Protein AF-A0A2N8NGC2-F1 (afdb_monomer)

Solvent-accessible surface area (backbone atoms only — not comparable to full-atom values): 8646 Å² total; per-residue (Å²): 75,30,35,35,37,44,48,67,61,46,63,48,99,85,53,46,76,76,47,57,65,50,61,58,67,40,42,66,62,54,50,48,43,37,74,73,55,26,23,40,36,37,41,36,42,36,85,83,54,94,49,83,51,78,93,39,43,44,73,67,48,41,67,57,53,18,65,75,72,74,44,75,54,46,75,27,96,38,57,83,46,72,65,30,52,51,54,44,73,64,58,46,69,58,34,37,38,37,34,21,30,45,50,56,40,51,50,68,74,72,48,77,77,90,72,60,96,83,59,49,71,66,57,53,50,51,46,44,55,53,43,52,56,50,25,50,54,51,52,54,54,54,54,71,56,30,84,40,83,44,85,61,51,128

Mean predicted aligned error: 4.34 Å

Sequence (154 aa):
MSIMTTSAISLDENFHITDDTRIRAALPTLKKILGDGGSIVIGSHLGRPKAVDDKYSLRHIRQHVAKLLGVDVQFASDCVGQEAALKASALQPGEVLLLENLRFHAEEEGKPRGLPDDATDEMKAAAKKELKTRQRKFAETLASYADVYVNDAF

Structure (mmCIF, N/CA/C/O backbone):
data_AF-A0A2N8NGC2-F1
#
_entry.id   AF-A0A2N8NGC2-F1
#
loop_
_atom_site.group_PDB
_atom_site.id
_atom_site.type_symbol
_atom_site.label_atom_id
_atom_site.label_alt_id
_atom_site.label_comp_id
_atom_site.label_asym_id
_atom_site.label_entity_id
_atom_site.label_seq_id
_atom_site.pdbx_PDB_ins_code
_atom_site.Cartn_x
_atom_site.Cartn_y
_atom_site.Cartn_z
_atom_site.occupancy
_atom_site.B_iso_or_equiv
_atom_site.auth_seq_id
_atom_site.auth_comp_id
_atom_sit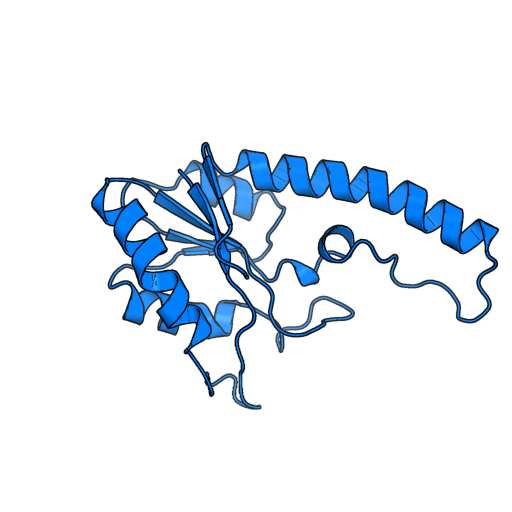e.auth_asym_id
_atom_site.auth_atom_id
_atom_site.pdbx_PDB_model_num
ATOM 1 N N . MET A 1 1 ? -5.932 11.623 8.160 1.00 56.56 1 MET A N 1
ATOM 2 C CA . MET A 1 1 ? -5.780 10.423 7.311 1.00 56.56 1 MET A CA 1
ATOM 3 C C . MET A 1 1 ? -4.302 10.049 7.252 1.00 56.56 1 MET A C 1
ATOM 5 O O . MET A 1 1 ? -3.481 10.956 7.146 1.00 56.56 1 MET A O 1
ATOM 9 N N . SER A 1 2 ? -3.937 8.768 7.380 1.00 61.62 2 SER A N 1
ATOM 10 C CA . SER A 1 2 ? -2.528 8.326 7.391 1.00 61.62 2 SER A CA 1
ATOM 11 C C . SER A 1 2 ? -2.245 7.229 6.363 1.00 61.62 2 SER A C 1
ATOM 13 O O . SER A 1 2 ? -3.012 6.273 6.291 1.00 61.62 2 SER A O 1
ATOM 15 N N . ILE A 1 3 ? -1.138 7.329 5.616 1.00 61.62 3 ILE A N 1
ATOM 16 C CA . ILE A 1 3 ? -0.618 6.215 4.802 1.00 61.62 3 ILE A CA 1
ATOM 17 C C . ILE A 1 3 ? 0.382 5.429 5.629 1.00 61.62 3 ILE A C 1
ATOM 19 O O . ILE A 1 3 ? 1.356 6.004 6.118 1.00 61.62 3 ILE A O 1
ATOM 23 N N . MET A 1 4 ? 0.158 4.124 5.741 1.00 62.34 4 MET A N 1
ATOM 24 C CA . MET A 1 4 ? 1.062 3.210 6.422 1.00 62.34 4 MET A CA 1
ATOM 25 C C . MET A 1 4 ? 1.584 2.142 5.472 1.00 62.34 4 MET A C 1
ATOM 27 O O . MET A 1 4 ? 0.797 1.450 4.826 1.00 62.34 4 MET A O 1
ATOM 31 N N . THR A 1 5 ? 2.907 1.980 5.418 1.00 61.28 5 THR A N 1
ATOM 32 C CA . THR A 1 5 ? 3.541 0.854 4.727 1.00 61.28 5 THR A CA 1
ATOM 33 C C . THR A 1 5 ? 3.794 -0.296 5.692 1.00 61.28 5 THR A C 1
ATOM 35 O O . THR A 1 5 ? 4.465 -0.089 6.700 1.00 61.28 5 THR A O 1
ATOM 38 N N . THR A 1 6 ? 3.307 -1.502 5.384 1.00 60.12 6 THR A N 1
ATOM 39 C CA . THR A 1 6 ? 3.607 -2.727 6.157 1.00 60.12 6 THR A CA 1
ATOM 40 C C . THR A 1 6 ? 4.484 -3.686 5.355 1.00 60.12 6 THR A C 1
ATOM 42 O O . THR A 1 6 ? 4.394 -3.742 4.125 1.00 60.12 6 THR A O 1
ATOM 45 N N . SER A 1 7 ? 5.341 -4.454 6.031 1.00 56.47 7 SER A N 1
ATOM 46 C CA . SER A 1 7 ? 6.286 -5.371 5.382 1.00 56.47 7 SER A CA 1
ATOM 47 C C . SER A 1 7 ? 5.680 -6.750 5.040 1.00 56.47 7 SER A C 1
ATOM 49 O O . SER A 1 7 ? 4.604 -7.116 5.506 1.00 56.47 7 SER A O 1
ATOM 51 N N . ALA A 1 8 ? 6.374 -7.484 4.161 1.00 61.50 8 ALA A N 1
ATOM 52 C CA . ALA A 1 8 ? 5.885 -8.627 3.379 1.00 61.50 8 ALA A CA 1
ATOM 53 C C . ALA A 1 8 ? 5.172 -9.757 4.153 1.00 61.50 8 ALA A C 1
ATOM 55 O O . ALA A 1 8 ? 5.643 -10.224 5.188 1.00 61.50 8 ALA A O 1
ATOM 56 N N . ILE A 1 9 ? 4.086 -10.265 3.568 1.00 72.06 9 ILE A N 1
ATOM 57 C CA . ILE A 1 9 ? 3.255 -11.357 4.101 1.00 72.06 9 ILE A CA 1
ATOM 58 C C . ILE A 1 9 ? 3.559 -12.658 3.346 1.00 72.06 9 ILE A C 1
ATOM 60 O O . ILE A 1 9 ? 3.894 -12.619 2.162 1.00 72.06 9 ILE A O 1
ATOM 64 N N . SER A 1 10 ? 3.453 -13.804 4.021 1.00 77.00 10 SER A N 1
ATOM 65 C CA . SER A 1 10 ? 3.660 -15.130 3.423 1.00 77.00 10 SER A CA 1
ATOM 66 C C . SER A 1 10 ? 2.322 -15.846 3.237 1.00 77.00 10 SER A C 1
ATOM 68 O O . SER A 1 10 ? 1.551 -15.967 4.190 1.00 77.00 10 SER A O 1
ATOM 70 N N . LEU A 1 11 ? 2.061 -16.328 2.019 1.00 83.56 11 LEU A N 1
ATOM 71 C CA . LEU A 1 11 ? 0.883 -17.128 1.668 1.00 83.56 11 LEU A CA 1
ATOM 72 C C . LEU A 1 11 ? 1.304 -18.525 1.184 1.00 83.56 11 LEU A C 1
ATOM 74 O O . LEU A 1 11 ? 2.383 -18.664 0.600 1.00 83.56 11 LEU A O 1
ATOM 78 N N . ASP A 1 12 ? 0.463 -19.537 1.407 1.00 82.69 12 ASP A N 1
ATOM 79 C CA . ASP A 1 12 ? 0.573 -20.845 0.746 1.00 82.69 12 ASP A CA 1
ATOM 80 C C . ASP A 1 12 ? 0.000 -20.821 -0.689 1.00 82.69 12 ASP A C 1
ATOM 82 O O . ASP A 1 12 ? -0.450 -19.789 -1.193 1.00 82.69 12 ASP A O 1
ATOM 86 N N . GLU A 1 13 ? 0.026 -21.972 -1.367 1.00 81.44 13 GLU A N 1
ATOM 87 C CA . GLU A 1 13 ? -0.493 -22.136 -2.735 1.00 81.44 13 GLU A CA 1
ATOM 88 C C . GLU A 1 13 ? -2.017 -21.946 -2.847 1.00 81.44 13 GLU A C 1
ATOM 90 O O . GLU A 1 13 ? -2.519 -21.689 -3.938 1.00 81.44 13 GLU A O 1
ATOM 95 N N . ASN A 1 14 ? -2.741 -22.029 -1.728 1.00 85.00 14 ASN A N 1
ATOM 96 C CA . ASN A 1 14 ? -4.187 -21.831 -1.630 1.00 85.00 14 ASN A CA 1
ATOM 97 C C . ASN A 1 14 ? -4.550 -20.434 -1.091 1.00 85.00 14 ASN A C 1
ATOM 99 O O . ASN A 1 14 ? -5.700 -20.196 -0.723 1.00 85.00 14 ASN A O 1
ATOM 103 N N . PHE A 1 15 ? -3.581 -19.513 -1.035 1.00 85.19 15 PHE A N 1
ATOM 104 C CA . PHE A 1 15 ? -3.720 -18.152 -0.512 1.00 85.19 15 PHE A CA 1
ATOM 105 C C . PHE A 1 15 ? -4.011 -18.050 0.991 1.00 85.19 15 PHE A C 1
ATOM 107 O O . PHE A 1 15 ? -4.405 -16.985 1.473 1.00 85.19 15 PHE A O 1
ATOM 114 N N . HIS A 1 16 ? -3.766 -19.108 1.766 1.00 85.38 16 HIS A N 1
ATOM 115 C CA . HIS A 1 16 ? -3.821 -19.015 3.219 1.00 85.38 16 HIS A CA 1
ATOM 116 C C . HIS A 1 16 ? -2.564 -18.349 3.761 1.00 85.38 16 HIS A C 1
ATOM 118 O O . HIS A 1 16 ? -1.443 -18.657 3.356 1.00 85.38 16 HIS A O 1
ATOM 124 N N . ILE A 1 17 ? -2.750 -17.459 4.732 1.00 86.62 17 ILE A N 1
ATOM 125 C CA . ILE A 1 17 ? -1.641 -16.822 5.436 1.00 86.62 17 ILE A CA 1
ATOM 126 C C . ILE A 1 17 ? -0.949 -17.871 6.303 1.00 86.62 17 ILE A C 1
ATOM 128 O O . ILE A 1 17 ? -1.549 -18.414 7.229 1.00 86.62 17 ILE A O 1
ATOM 132 N N . THR A 1 18 ? 0.319 -18.142 6.000 1.00 86.25 18 THR A N 1
ATOM 133 C CA . THR A 1 18 ? 1.145 -19.111 6.737 1.00 86.25 18 THR A CA 1
ATOM 134 C C . THR A 1 18 ? 1.931 -18.465 7.870 1.00 86.25 18 THR A C 1
ATOM 136 O O . THR A 1 18 ? 2.273 -19.136 8.840 1.00 86.25 18 THR A O 1
ATOM 139 N N . ASP A 1 19 ? 2.181 -17.159 7.770 1.00 86.31 19 ASP A N 1
ATOM 140 C CA . ASP A 1 19 ? 2.816 -16.350 8.805 1.00 86.31 19 ASP A CA 1
ATOM 141 C C . ASP A 1 19 ? 2.226 -14.932 8.789 1.00 86.31 19 ASP A C 1
ATOM 143 O O . ASP A 1 19 ? 2.378 -14.185 7.817 1.00 86.31 19 ASP A O 1
ATOM 147 N N . ASP A 1 20 ? 1.537 -14.567 9.873 1.00 88.81 20 ASP A N 1
ATOM 148 C CA . ASP A 1 20 ? 0.932 -13.249 10.066 1.00 88.81 20 ASP A CA 1
ATOM 149 C C . ASP A 1 20 ? 1.721 -12.350 11.032 1.00 88.81 20 ASP A C 1
ATOM 151 O O . ASP A 1 20 ? 1.249 -11.263 11.379 1.00 88.81 20 ASP A O 1
ATOM 155 N N . THR A 1 21 ? 2.936 -12.752 11.430 1.00 89.12 21 THR A N 1
ATOM 156 C CA . THR A 1 21 ? 3.783 -12.029 12.395 1.00 89.12 21 THR A CA 1
ATOM 157 C C . THR A 1 21 ? 3.958 -10.565 12.005 1.00 89.12 21 THR A C 1
ATOM 159 O O . THR A 1 21 ? 3.844 -9.678 12.849 1.00 89.12 21 THR A O 1
ATOM 162 N N . ARG A 1 22 ? 4.159 -10.287 10.711 1.00 86.31 22 ARG A N 1
ATOM 163 C CA . ARG A 1 22 ? 4.338 -8.918 10.202 1.00 86.31 22 ARG A CA 1
ATOM 164 C C . ARG A 1 22 ? 3.069 -8.076 10.284 1.00 86.31 22 ARG A C 1
ATOM 166 O O . ARG A 1 22 ? 3.133 -6.901 10.627 1.00 86.31 22 ARG A O 1
ATOM 173 N N . ILE A 1 23 ? 1.912 -8.685 10.023 1.00 88.25 23 ILE A N 1
ATOM 174 C CA . ILE A 1 23 ? 0.613 -8.013 10.152 1.00 88.25 23 ILE A CA 1
ATOM 175 C C . ILE A 1 23 ? 0.378 -7.677 11.622 1.00 88.25 23 ILE A C 1
ATOM 177 O O . ILE A 1 23 ? 0.018 -6.551 11.947 1.00 88.25 23 ILE A O 1
ATOM 181 N N . ARG A 1 24 ? 0.648 -8.634 12.520 1.00 90.06 24 ARG A N 1
ATOM 182 C CA . ARG A 1 24 ? 0.532 -8.440 13.971 1.00 90.06 24 ARG A CA 1
ATOM 183 C C . ARG A 1 24 ? 1.472 -7.364 14.497 1.00 90.06 24 ARG A C 1
ATOM 185 O O . ARG A 1 24 ? 1.048 -6.591 15.351 1.00 90.06 24 ARG A O 1
ATOM 192 N N . ALA A 1 25 ? 2.697 -7.293 13.980 1.00 90.50 25 ALA A N 1
ATOM 193 C CA . ALA A 1 25 ? 3.673 -6.274 14.354 1.00 90.50 25 ALA A CA 1
ATOM 194 C C . ALA A 1 25 ? 3.195 -4.850 14.021 1.00 90.50 25 ALA A C 1
ATOM 196 O O . ALA A 1 25 ? 3.442 -3.944 14.805 1.00 90.50 25 ALA A O 1
ATOM 197 N N . ALA A 1 26 ? 2.445 -4.679 12.927 1.00 90.75 26 ALA A N 1
ATOM 198 C CA . ALA A 1 26 ? 1.856 -3.401 12.522 1.00 90.75 26 ALA A CA 1
ATOM 199 C C . ALA A 1 26 ? 0.575 -3.022 13.304 1.00 90.75 26 ALA A C 1
ATOM 201 O O . ALA A 1 26 ? 0.164 -1.859 13.313 1.00 90.75 26 ALA A O 1
ATOM 202 N N . LEU A 1 27 ? -0.090 -3.978 13.974 1.00 92.06 27 LEU A N 1
ATOM 203 C CA . LEU A 1 27 ? -1.370 -3.724 14.658 1.00 92.06 27 LEU A CA 1
ATOM 204 C C . LEU A 1 27 ? -1.317 -2.628 15.732 1.00 92.06 27 LEU A C 1
ATOM 206 O O . LEU A 1 27 ? -2.292 -1.879 15.802 1.00 92.06 27 LEU A O 1
ATOM 210 N N . PRO A 1 28 ? -0.276 -2.504 16.581 1.00 94.50 28 PRO A N 1
ATOM 211 C CA . PRO A 1 28 ? -0.211 -1.431 17.572 1.00 94.50 28 PRO A CA 1
ATOM 212 C C . PRO A 1 28 ? -0.285 -0.042 16.928 1.00 94.50 28 PRO A C 1
ATOM 214 O O . PRO A 1 28 ? -1.060 0.797 17.384 1.00 94.50 28 PRO A O 1
ATOM 217 N N . THR A 1 29 ? 0.446 0.170 15.832 1.00 94.38 29 THR A N 1
ATOM 218 C CA . THR A 1 29 ? 0.447 1.425 15.069 1.00 94.38 29 THR A CA 1
ATOM 219 C C . THR A 1 29 ? -0.917 1.688 14.435 1.00 94.38 29 THR A C 1
ATOM 221 O O . THR A 1 29 ? -1.491 2.760 14.627 1.00 94.38 29 THR A O 1
ATOM 224 N N . LEU A 1 30 ? -1.489 0.686 13.756 1.00 93.31 30 LEU A N 1
ATOM 225 C CA . LEU A 1 30 ? -2.813 0.793 13.135 1.00 93.31 30 LEU A CA 1
ATOM 226 C C . LEU A 1 30 ? -3.896 1.121 14.175 1.00 93.31 30 LEU A C 1
ATOM 228 O O . LEU A 1 30 ? -4.668 2.063 14.010 1.00 93.31 30 LEU A O 1
ATOM 232 N N . LYS A 1 31 ? -3.929 0.390 15.294 1.00 94.75 31 LYS A N 1
ATOM 233 C CA . LYS A 1 31 ? -4.910 0.612 16.365 1.00 94.75 31 LYS A CA 1
ATOM 234 C C . LYS A 1 31 ? -4.735 1.964 17.044 1.00 94.75 31 LYS A C 1
ATOM 236 O O . LYS A 1 31 ? -5.735 2.548 17.448 1.00 94.75 31 LYS A O 1
ATOM 241 N N . LYS A 1 32 ? -3.505 2.477 17.151 1.00 95.69 32 LYS A N 1
ATOM 242 C CA . LYS A 1 32 ? -3.256 3.820 17.685 1.00 95.69 32 LYS A CA 1
ATOM 243 C C . LYS A 1 32 ? -3.887 4.891 16.800 1.00 95.69 32 LYS A C 1
ATOM 245 O O . LYS A 1 32 ? -4.605 5.737 17.318 1.00 95.69 32 LYS A O 1
ATOM 250 N N . ILE A 1 33 ? -3.671 4.819 15.484 1.00 94.62 33 ILE A N 1
ATOM 251 C CA . ILE A 1 33 ? -4.234 5.790 14.534 1.00 94.62 33 ILE A CA 1
ATOM 252 C C . ILE A 1 33 ? -5.767 5.767 14.589 1.00 94.62 33 ILE A C 1
ATOM 254 O O . ILE A 1 33 ? -6.384 6.824 14.693 1.00 94.62 33 ILE A O 1
ATOM 258 N N . LEU A 1 34 ? -6.383 4.578 14.580 1.00 94.88 34 LEU A N 1
ATOM 259 C CA . LEU A 1 34 ? -7.844 4.451 14.691 1.00 94.88 34 LEU A CA 1
ATOM 260 C C . LEU A 1 34 ? -8.367 4.952 16.046 1.00 94.88 34 LEU A C 1
ATOM 262 O O . LEU A 1 34 ? -9.371 5.657 16.094 1.00 94.88 34 LEU A O 1
ATOM 266 N N . GLY A 1 35 ? -7.681 4.617 17.144 1.00 96.06 35 GLY A N 1
ATOM 267 C CA . GLY A 1 35 ? -8.060 5.022 18.501 1.00 96.06 35 GLY A CA 1
ATOM 268 C C . GLY A 1 35 ? -7.993 6.533 18.737 1.00 96.06 35 GLY A C 1
ATOM 269 O O . GLY A 1 35 ? -8.762 7.055 19.539 1.00 96.06 35 GLY A O 1
ATOM 270 N N . ASP A 1 36 ? -7.134 7.237 18.001 1.00 96.44 36 ASP A N 1
ATOM 271 C CA . ASP A 1 36 ? -7.041 8.700 18.019 1.00 96.44 36 ASP A CA 1
ATOM 272 C C . ASP A 1 36 ? -8.073 9.386 17.099 1.00 96.44 36 ASP A C 1
ATOM 274 O O . ASP A 1 36 ? -8.056 10.608 16.953 1.00 96.44 36 ASP A O 1
ATOM 278 N N . GLY A 1 37 ? -8.965 8.623 16.457 1.00 94.62 37 GLY A N 1
ATOM 279 C CA . GLY A 1 37 ? -9.970 9.143 15.524 1.00 94.62 37 GLY A CA 1
ATOM 280 C C . GLY A 1 37 ? -9.462 9.335 14.092 1.00 94.62 37 GLY A C 1
ATOM 281 O O . GLY A 1 37 ? -10.094 10.031 13.299 1.00 94.62 37 GLY A O 1
ATOM 282 N N . GLY A 1 38 ? -8.321 8.740 13.741 1.00 95.00 38 GLY A N 1
ATOM 283 C CA . GLY A 1 38 ? -7.794 8.744 12.382 1.00 95.00 38 GLY A CA 1
ATOM 284 C C . GLY A 1 38 ? -8.478 7.732 11.460 1.00 95.00 38 GLY A C 1
ATOM 285 O O . GLY A 1 38 ? -9.178 6.817 11.891 1.00 95.00 38 GLY A O 1
ATOM 286 N N . SER A 1 39 ? -8.223 7.888 10.165 1.00 96.12 39 SER A N 1
ATOM 287 C CA . SER A 1 39 ? -8.495 6.906 9.113 1.00 96.12 39 SER A CA 1
ATOM 288 C C . SER A 1 39 ? -7.180 6.469 8.468 1.00 96.12 39 SER A C 1
ATOM 290 O O . SER A 1 39 ? -6.192 7.220 8.497 1.00 96.12 39 SER A O 1
ATOM 292 N N . ILE A 1 40 ? -7.147 5.259 7.907 1.00 95.94 40 ILE A N 1
ATOM 293 C CA . ILE A 1 40 ? -5.904 4.622 7.452 1.00 95.94 40 ILE A CA 1
ATOM 294 C C . ILE A 1 40 ? -5.996 4.210 5.987 1.00 95.94 40 ILE A C 1
ATOM 296 O O . ILE A 1 40 ? -6.930 3.527 5.584 1.00 95.94 40 ILE A O 1
ATOM 300 N N . VAL A 1 41 ? -4.957 4.531 5.222 1.00 96.88 41 VAL A N 1
ATOM 301 C CA . VAL A 1 41 ? -4.648 3.920 3.929 1.00 96.88 41 VAL A CA 1
ATOM 302 C C . VAL A 1 41 ? -3.423 3.019 4.114 1.00 96.88 41 VAL A C 1
ATOM 304 O O . VAL A 1 41 ? -2.347 3.479 4.484 1.00 96.88 41 VAL A O 1
ATOM 307 N N . ILE A 1 42 ? -3.565 1.720 3.881 1.00 95.44 42 ILE A N 1
ATOM 308 C CA . ILE A 1 42 ? -2.494 0.730 3.997 1.00 95.44 42 ILE A CA 1
ATOM 309 C C . ILE A 1 42 ? -1.917 0.475 2.606 1.00 95.44 42 ILE A C 1
ATOM 311 O O . ILE A 1 42 ? -2.619 0.002 1.712 1.00 95.44 42 ILE A O 1
ATOM 315 N N . GLY A 1 43 ? -0.626 0.752 2.439 1.00 93.56 43 GLY A N 1
ATOM 316 C CA . GLY A 1 43 ? 0.174 0.302 1.304 1.00 93.56 43 GLY A CA 1
ATOM 317 C C . GLY A 1 43 ? 1.055 -0.874 1.719 1.00 93.56 43 GLY A C 1
ATOM 318 O O . GLY A 1 43 ? 1.652 -0.875 2.790 1.00 93.56 43 GLY A O 1
ATOM 319 N N . SER A 1 44 ? 1.167 -1.909 0.898 1.00 92.50 44 SER A N 1
ATOM 320 C CA . SER A 1 44 ? 2.093 -3.009 1.180 1.00 92.50 44 SER A CA 1
ATOM 321 C C . SER A 1 44 ? 2.520 -3.695 -0.110 1.00 92.50 44 SER A C 1
ATOM 323 O O . SER A 1 44 ? 2.084 -3.343 -1.207 1.00 92.50 44 SER A O 1
ATOM 325 N N . HIS A 1 45 ? 3.392 -4.684 0.011 1.00 91.31 45 HIS A N 1
ATOM 326 C CA . HIS A 1 45 ? 3.789 -5.518 -1.103 1.00 91.31 45 HIS A CA 1
ATOM 327 C C . HIS A 1 45 ? 3.778 -6.992 -0.719 1.00 91.31 45 HIS A C 1
ATOM 329 O O . HIS A 1 45 ? 4.145 -7.378 0.391 1.00 91.31 45 HIS A O 1
ATOM 335 N N . LEU A 1 46 ? 3.431 -7.828 -1.692 1.00 90.00 46 LEU A N 1
ATOM 336 C CA . LEU A 1 46 ? 3.463 -9.278 -1.580 1.00 90.00 46 LEU A CA 1
ATOM 337 C C . LEU A 1 46 ? 4.393 -9.846 -2.654 1.00 90.00 46 LEU A C 1
ATOM 339 O O . LEU A 1 46 ? 4.247 -9.561 -3.842 1.00 90.00 46 LEU A O 1
ATOM 343 N N . GLY A 1 47 ? 5.380 -10.636 -2.231 1.00 88.94 47 GLY A N 1
ATOM 344 C CA . GLY A 1 47 ? 6.342 -11.270 -3.132 1.00 88.94 47 GLY A CA 1
ATOM 345 C C . GLY A 1 47 ? 7.133 -10.296 -4.018 1.00 88.94 47 GLY A C 1
ATOM 346 O O . GLY A 1 47 ? 7.459 -9.173 -3.622 1.00 88.94 47 GLY A O 1
ATOM 347 N N . ARG A 1 48 ? 7.510 -10.767 -5.212 1.00 90.12 48 ARG A N 1
ATOM 348 C CA . ARG A 1 48 ? 8.278 -10.021 -6.228 1.00 90.12 48 ARG A CA 1
ATOM 349 C C . ARG A 1 48 ? 7.650 -10.227 -7.617 1.00 90.12 48 ARG A C 1
ATOM 351 O O . ARG A 1 48 ? 8.227 -10.941 -8.440 1.00 90.12 48 ARG A O 1
ATOM 358 N N . PRO A 1 49 ? 6.440 -9.693 -7.850 1.00 91.44 49 PRO A N 1
ATOM 359 C CA . PRO A 1 49 ? 5.745 -9.848 -9.123 1.00 91.44 49 PRO A CA 1
ATOM 360 C C . PRO A 1 49 ? 6.525 -9.190 -10.271 1.00 91.44 49 PRO A C 1
ATOM 362 O O . PRO A 1 49 ? 7.030 -8.078 -10.134 1.00 91.44 49 PRO A O 1
ATOM 365 N N . LYS A 1 50 ? 6.607 -9.866 -11.425 1.00 88.19 50 LYS A N 1
ATOM 366 C CA . LYS A 1 50 ? 7.138 -9.271 -12.670 1.00 88.19 50 LYS A CA 1
ATOM 367 C C . LYS A 1 50 ? 6.068 -8.489 -13.443 1.00 88.19 50 LYS A C 1
ATOM 369 O O . LYS A 1 50 ? 6.402 -7.577 -14.195 1.00 88.19 50 LYS A O 1
ATOM 374 N N . ALA A 1 51 ? 4.806 -8.852 -13.245 1.00 90.25 51 ALA A N 1
ATOM 375 C CA . ALA A 1 51 ? 3.612 -8.230 -13.800 1.00 90.25 51 ALA A CA 1
ATOM 376 C C . ALA A 1 51 ? 2.470 -8.350 -12.777 1.00 90.25 51 ALA A C 1
ATOM 378 O O . ALA A 1 51 ? 2.628 -9.036 -11.765 1.00 90.25 51 ALA A O 1
ATOM 379 N N . VAL A 1 52 ? 1.340 -7.695 -13.044 1.00 93.44 52 VAL A N 1
ATOM 380 C CA . VAL A 1 52 ? 0.113 -7.884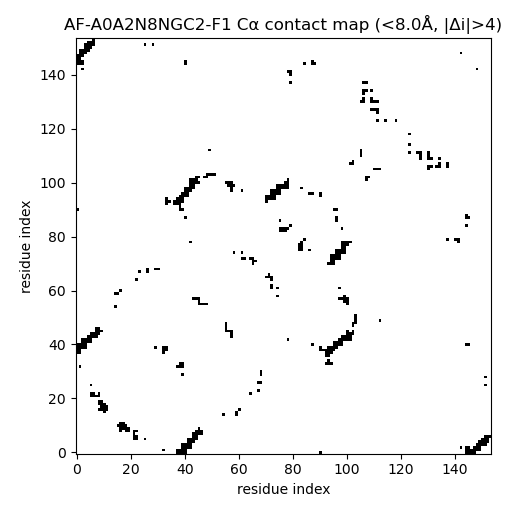 -12.258 1.00 93.44 52 VAL A CA 1
ATOM 381 C C . VAL A 1 52 ? -0.293 -9.356 -12.329 1.00 93.44 52 VAL A C 1
ATOM 383 O O . VAL A 1 52 ? -0.445 -9.905 -13.419 1.00 93.44 52 VAL A O 1
ATOM 386 N N . ASP A 1 53 ? -0.433 -9.989 -11.170 1.00 94.19 53 ASP A N 1
ATOM 387 C CA . ASP A 1 53 ? -0.735 -11.414 -11.038 1.00 94.19 53 ASP A CA 1
ATOM 388 C C . ASP A 1 53 ? -1.527 -11.628 -9.747 1.00 94.19 53 ASP A C 1
ATOM 390 O O . ASP A 1 53 ? -1.112 -11.183 -8.673 1.00 94.19 53 ASP A O 1
ATOM 394 N N . ASP A 1 54 ? -2.660 -12.321 -9.857 1.00 94.19 54 ASP A N 1
ATOM 395 C CA . ASP A 1 54 ? -3.558 -12.602 -8.740 1.00 94.19 54 ASP A CA 1
ATOM 396 C C . ASP A 1 54 ? -2.854 -13.306 -7.576 1.00 94.19 54 ASP A C 1
ATOM 398 O O . ASP A 1 54 ? -3.153 -13.034 -6.414 1.00 94.19 54 ASP A O 1
ATOM 402 N N . LYS A 1 55 ? -1.844 -14.136 -7.863 1.00 91.75 55 LYS A N 1
ATOM 403 C CA . LYS A 1 55 ? -1.028 -14.795 -6.836 1.00 91.75 55 LYS A CA 1
ATOM 404 C C . LYS A 1 55 ? -0.429 -13.818 -5.823 1.00 91.75 55 LYS A C 1
ATOM 406 O O . LYS A 1 55 ? -0.178 -14.178 -4.674 1.00 91.75 55 LYS A O 1
ATOM 411 N N . TYR A 1 56 ? -0.138 -12.602 -6.271 1.00 93.00 56 TYR A N 1
ATOM 412 C CA . TYR A 1 56 ? 0.489 -11.562 -5.471 1.00 93.00 56 TYR A CA 1
ATOM 413 C C . TYR A 1 56 ? -0.497 -10.449 -5.084 1.00 93.00 56 TYR A C 1
ATOM 415 O O . TYR A 1 56 ? -0.051 -9.416 -4.586 1.00 93.00 56 TYR A O 1
ATOM 423 N N . SER A 1 57 ? -1.807 -10.627 -5.284 1.00 95.00 57 SER A N 1
ATOM 424 C CA . SER A 1 57 ? -2.809 -9.640 -4.868 1.00 95.00 57 SER A CA 1
ATOM 425 C C . SER A 1 57 ? -2.936 -9.575 -3.343 1.00 95.00 57 SER A C 1
ATOM 427 O O . SER A 1 57 ? -2.972 -10.593 -2.649 1.00 95.00 57 SER A O 1
ATOM 429 N N . LEU A 1 58 ? -3.064 -8.361 -2.806 1.00 94.06 58 LEU A N 1
ATOM 430 C CA . LEU A 1 58 ? -3.345 -8.118 -1.391 1.00 94.06 58 LEU A CA 1
ATOM 431 C C . LEU A 1 58 ? -4.827 -8.332 -1.039 1.00 94.06 58 LEU A C 1
ATOM 433 O O . LEU A 1 58 ? -5.189 -8.324 0.139 1.00 94.06 58 LEU A O 1
ATOM 437 N N . ARG A 1 59 ? -5.705 -8.608 -2.012 1.00 95.12 59 ARG A N 1
ATOM 438 C CA . ARG A 1 59 ? -7.103 -8.963 -1.708 1.00 95.12 59 ARG A CA 1
ATOM 439 C C . ARG A 1 59 ? -7.207 -10.206 -0.825 1.00 95.12 59 ARG A C 1
ATOM 441 O O . ARG A 1 59 ? -8.096 -10.277 0.022 1.00 95.12 59 ARG A O 1
ATOM 448 N N . HIS A 1 60 ? -6.262 -11.138 -0.977 1.00 93.56 60 HIS A N 1
ATOM 449 C CA . HIS A 1 60 ? -6.205 -12.401 -0.235 1.00 93.56 60 HIS A CA 1
ATOM 450 C C . HIS A 1 60 ? -5.963 -12.201 1.265 1.00 93.56 60 HIS A C 1
ATOM 452 O O . HIS A 1 60 ? -6.406 -13.007 2.076 1.00 93.56 60 HIS A O 1
ATOM 458 N N . ILE A 1 61 ? -5.325 -11.094 1.662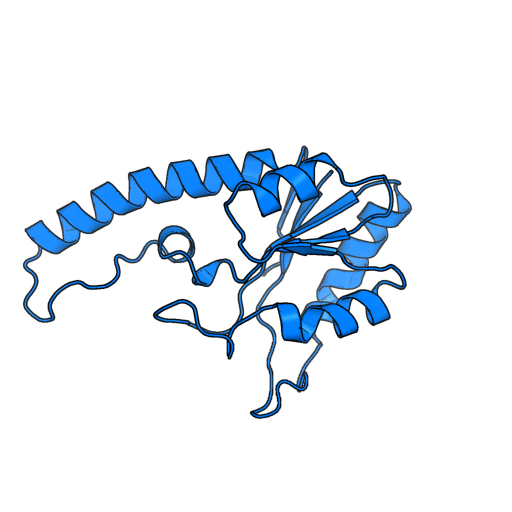 1.00 92.38 61 ILE A N 1
ATOM 459 C CA . ILE A 1 61 ? -5.054 -10.789 3.077 1.00 92.38 61 ILE A CA 1
ATOM 460 C C . ILE A 1 61 ? -6.113 -9.881 3.713 1.00 92.38 61 ILE A C 1
ATOM 462 O O . ILE A 1 61 ? -6.158 -9.767 4.938 1.00 92.38 61 ILE A O 1
ATOM 466 N N . ARG A 1 62 ? -6.972 -9.237 2.906 1.00 93.56 62 ARG A N 1
ATOM 467 C CA . ARG A 1 62 ? -7.945 -8.22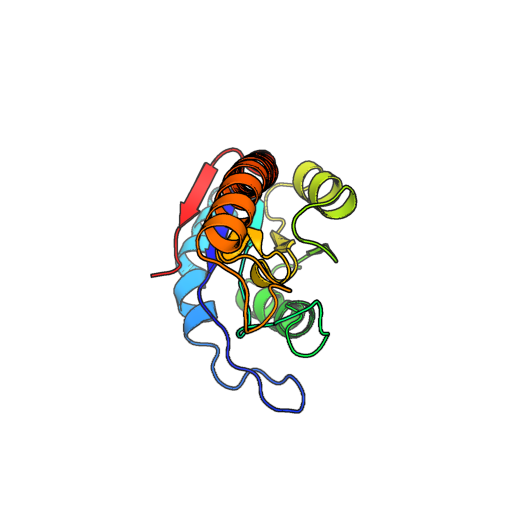2 3.349 1.00 93.56 62 ARG A CA 1
ATOM 468 C C . ARG A 1 62 ? -8.772 -8.705 4.540 1.00 93.56 62 ARG A C 1
ATOM 470 O O . ARG A 1 62 ? -8.853 -8.018 5.556 1.00 93.56 62 ARG A O 1
ATOM 477 N N . GLN A 1 63 ? -9.375 -9.890 4.420 1.00 93.56 63 GLN A N 1
ATOM 478 C CA . GLN A 1 63 ? -10.255 -10.441 5.456 1.00 93.56 63 GLN A CA 1
ATOM 479 C C . GLN A 1 63 ? -9.509 -10.706 6.769 1.00 93.56 63 GLN A C 1
ATOM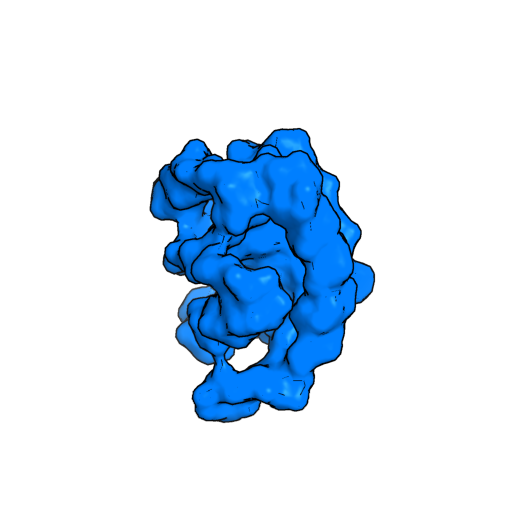 481 O O . GLN A 1 63 ? -10.055 -10.490 7.851 1.00 93.56 63 GLN A O 1
ATOM 486 N N . HIS A 1 64 ? -8.250 -11.138 6.691 1.00 92.94 64 HIS A N 1
ATOM 487 C CA . HIS A 1 64 ? -7.433 -11.390 7.875 1.00 92.94 64 HIS A CA 1
ATOM 488 C C . HIS A 1 64 ? -7.037 -10.096 8.583 1.00 92.94 64 HIS A C 1
ATOM 490 O O . HIS A 1 64 ? -7.144 -10.007 9.806 1.00 92.94 64 HIS A O 1
ATOM 496 N N . VAL A 1 65 ? -6.646 -9.069 7.822 1.00 92.75 65 VAL A N 1
ATOM 497 C CA . VAL A 1 65 ? -6.350 -7.735 8.367 1.00 92.75 65 VAL A CA 1
ATOM 498 C C . VAL A 1 65 ? -7.587 -7.157 9.061 1.00 92.75 65 VAL A C 1
ATOM 500 O O . VAL A 1 65 ? -7.488 -6.724 10.209 1.00 92.75 65 VAL A O 1
ATOM 503 N N . ALA A 1 66 ? -8.761 -7.239 8.424 1.00 95.19 66 ALA A N 1
ATOM 504 C CA . ALA A 1 66 ? -10.029 -6.802 9.013 1.00 95.19 66 ALA A CA 1
ATOM 505 C C . ALA A 1 66 ? -10.327 -7.519 10.340 1.00 95.19 66 ALA A C 1
ATOM 507 O O . ALA A 1 66 ? -10.620 -6.881 11.352 1.00 95.19 66 ALA A O 1
ATOM 508 N N . LYS A 1 67 ? -10.154 -8.848 10.379 1.00 95.25 67 LYS A N 1
ATOM 509 C CA . LYS A 1 67 ? -10.346 -9.651 11.596 1.00 95.25 67 LYS A CA 1
ATOM 510 C C . LYS A 1 67 ? -9.418 -9.228 12.739 1.00 95.25 67 LYS A C 1
ATOM 512 O O . LYS A 1 67 ? -9.847 -9.203 13.890 1.00 95.25 67 LYS A O 1
ATOM 517 N N . LEU A 1 68 ? -8.155 -8.919 12.449 1.00 93.50 68 LEU A N 1
ATOM 518 C CA . LEU A 1 68 ? -7.176 -8.522 13.468 1.00 93.50 68 LEU A CA 1
ATOM 519 C C . LEU A 1 68 ? -7.390 -7.091 13.989 1.00 93.50 68 LEU A C 1
ATOM 521 O O . LEU A 1 68 ? -7.142 -6.817 15.172 1.00 93.50 68 LEU A O 1
ATOM 525 N N . LEU A 1 69 ? -7.838 -6.185 13.117 1.00 93.44 69 LEU A N 1
ATOM 526 C CA . LEU A 1 69 ? -8.163 -4.808 13.486 1.00 93.44 69 LEU A CA 1
ATOM 527 C C . LEU A 1 69 ? -9.509 -4.701 14.206 1.00 93.44 69 LEU A C 1
ATOM 529 O O . LEU A 1 69 ? -9.644 -3.856 15.088 1.00 93.44 69 LEU A O 1
ATOM 533 N N . GLY A 1 70 ? -10.465 -5.577 13.886 1.00 95.62 70 GLY A N 1
ATOM 534 C CA . GLY A 1 70 ? -11.829 -5.519 14.413 1.00 95.62 70 GLY A CA 1
ATOM 535 C C . GLY A 1 70 ? -12.713 -4.483 13.711 1.00 95.62 70 GLY A C 1
ATOM 536 O O . GLY A 1 70 ? -13.751 -4.115 14.251 1.00 95.62 70 GLY A O 1
ATOM 537 N N . VAL A 1 71 ? -12.308 -4.018 12.526 1.00 95.00 71 VAL A N 1
ATOM 538 C CA . VAL A 1 71 ? -13.059 -3.092 11.661 1.00 95.00 71 VAL A CA 1
ATOM 539 C C . VAL A 1 71 ? -13.082 -3.642 10.236 1.00 95.00 71 VAL A C 1
ATOM 541 O O . VAL A 1 71 ? -12.197 -4.419 9.865 1.00 95.00 71 VAL A O 1
ATOM 544 N N . ASP A 1 72 ? -14.078 -3.261 9.432 1.00 96.50 72 ASP A N 1
ATOM 545 C CA . ASP A 1 72 ? -14.040 -3.586 8.003 1.00 96.50 72 ASP A CA 1
ATOM 546 C C . ASP A 1 72 ? -12.878 -2.850 7.324 1.00 96.50 72 ASP A C 1
ATOM 548 O O . ASP A 1 72 ? -12.504 -1.736 7.696 1.00 96.50 72 ASP A O 1
ATOM 552 N N . VAL A 1 73 ? -12.297 -3.504 6.326 1.00 96.88 73 VAL A N 1
ATOM 553 C CA . VAL A 1 73 ? -11.190 -2.972 5.535 1.00 96.88 73 VAL A CA 1
ATOM 554 C C . VAL A 1 73 ? -11.675 -2.881 4.103 1.00 96.88 73 VAL A C 1
ATOM 556 O O . VAL A 1 73 ? -11.941 -3.905 3.476 1.00 96.88 73 VAL A O 1
ATOM 559 N N . GLN A 1 74 ? -11.783 -1.671 3.571 1.00 97.94 74 GLN A N 1
ATOM 560 C CA . GLN A 1 74 ? -12.053 -1.447 2.156 1.00 97.94 74 GLN A CA 1
ATOM 561 C C . GLN A 1 74 ? -10.837 -1.874 1.327 1.00 97.94 74 GLN A C 1
ATOM 563 O O . GLN A 1 74 ? -9.712 -1.897 1.820 1.00 97.94 74 GLN A O 1
ATOM 568 N N . PHE A 1 75 ? -11.041 -2.206 0.055 1.00 97.75 75 PHE A N 1
ATOM 569 C CA . PHE A 1 75 ? -9.960 -2.611 -0.845 1.00 97.75 75 PHE A CA 1
ATOM 570 C C . PHE A 1 75 ? -10.037 -1.832 -2.155 1.00 97.75 75 PHE A C 1
ATOM 572 O O . PHE A 1 75 ? -11.131 -1.725 -2.711 1.00 97.75 75 PHE A O 1
ATOM 579 N N . ALA A 1 76 ? -8.915 -1.305 -2.644 1.00 97.44 76 ALA A N 1
ATOM 580 C CA . ALA A 1 76 ? -8.792 -0.716 -3.980 1.00 97.44 76 ALA A CA 1
ATOM 581 C C . ALA A 1 76 ? -8.081 -1.699 -4.917 1.00 97.44 76 ALA A C 1
ATOM 583 O O . ALA A 1 76 ? -7.071 -2.280 -4.532 1.00 97.44 76 ALA A O 1
ATOM 584 N N . SER A 1 77 ? -8.592 -1.873 -6.142 1.00 95.94 77 SER A N 1
ATOM 585 C CA . SER A 1 77 ? -8.021 -2.827 -7.110 1.00 95.94 77 SER A CA 1
ATOM 586 C C . SER A 1 77 ? -6.700 -2.371 -7.746 1.00 95.94 77 SER A C 1
ATOM 588 O O . SER A 1 77 ? -6.053 -3.143 -8.449 1.00 95.94 77 SER A O 1
ATOM 590 N N . ASP A 1 78 ? -6.278 -1.140 -7.457 1.00 95.88 78 ASP A N 1
ATOM 591 C CA . ASP A 1 78 ? -4.979 -0.569 -7.800 1.00 95.88 78 ASP A CA 1
ATOM 592 C C . ASP A 1 78 ? -4.479 0.289 -6.621 1.00 95.88 78 ASP A C 1
ATOM 594 O O . ASP A 1 78 ? -5.261 0.688 -5.753 1.00 95.88 78 ASP A O 1
ATOM 598 N N . CYS A 1 79 ? -3.181 0.583 -6.575 1.00 94.31 79 CYS A N 1
ATOM 599 C CA . CYS A 1 79 ? -2.588 1.495 -5.602 1.00 94.31 79 CYS A CA 1
ATOM 600 C C . CYS A 1 79 ? -2.422 2.924 -6.121 1.00 94.31 79 CYS A C 1
ATOM 602 O O . CYS A 1 79 ? -2.274 3.832 -5.311 1.00 94.31 79 CYS A O 1
ATOM 604 N N . VAL A 1 80 ? -2.469 3.144 -7.439 1.00 91.62 80 VAL A N 1
ATOM 605 C CA . VAL A 1 80 ? -2.407 4.478 -8.051 1.00 91.62 80 VAL A CA 1
ATOM 606 C C . VAL A 1 80 ? -3.443 4.583 -9.166 1.00 91.62 80 VAL A C 1
ATOM 608 O O . VAL A 1 80 ? -3.230 4.179 -10.299 1.00 91.62 80 VAL A O 1
ATOM 611 N N . GLY A 1 81 ? -4.614 5.130 -8.853 1.00 92.81 81 GLY A N 1
ATOM 612 C CA . GLY A 1 81 ? -5.699 5.217 -9.826 1.00 92.81 81 GLY A CA 1
ATOM 613 C C . GLY A 1 81 ? -6.900 5.989 -9.309 1.00 92.81 81 GLY A C 1
ATOM 614 O O . GLY A 1 81 ? -6.954 6.374 -8.140 1.00 92.81 81 GLY A O 1
ATOM 615 N N . GLN A 1 82 ? -7.881 6.209 -10.186 1.00 94.81 82 GLN A N 1
ATOM 616 C CA . GLN A 1 82 ? -9.089 6.957 -9.831 1.00 94.81 82 GLN A CA 1
ATOM 617 C C . GLN A 1 82 ? -9.859 6.278 -8.692 1.00 94.81 82 GLN A C 1
ATOM 619 O O . GLN A 1 82 ? -10.313 6.955 -7.777 1.00 94.81 82 GLN A O 1
ATOM 624 N N . GLU A 1 83 ? -9.967 4.948 -8.713 1.00 95.00 83 GLU A N 1
ATOM 625 C CA . GLU A 1 83 ? -10.636 4.190 -7.652 1.00 95.00 83 GLU A CA 1
ATOM 626 C C . GLU A 1 83 ? -9.930 4.369 -6.298 1.00 95.00 83 GLU A C 1
ATOM 628 O O . GLU A 1 83 ? -10.588 4.681 -5.307 1.00 95.00 83 GLU A O 1
ATOM 633 N N . ALA A 1 84 ? -8.600 4.219 -6.262 1.00 96.06 84 ALA A N 1
ATOM 634 C CA . ALA A 1 84 ? -7.803 4.390 -5.049 1.00 96.06 84 ALA A CA 1
ATOM 635 C C . ALA A 1 84 ? -7.924 5.816 -4.493 1.00 96.06 84 ALA A C 1
ATOM 637 O O . ALA A 1 84 ? -8.173 5.987 -3.303 1.00 96.06 84 ALA A O 1
ATOM 638 N N . ALA A 1 85 ? -7.840 6.826 -5.365 1.00 95.88 85 ALA A N 1
ATOM 639 C CA . ALA A 1 85 ? -7.982 8.229 -4.987 1.00 95.88 85 ALA A CA 1
ATOM 640 C C . ALA A 1 85 ? -9.370 8.538 -4.409 1.00 95.88 85 ALA A C 1
ATOM 642 O O . ALA A 1 85 ? -9.474 9.170 -3.359 1.00 95.88 85 ALA A O 1
ATOM 643 N N . LEU A 1 86 ? -10.434 8.061 -5.063 1.00 96.81 86 LEU A N 1
ATOM 644 C CA . LEU A 1 86 ? -11.804 8.266 -4.596 1.00 96.81 86 LEU A CA 1
ATOM 645 C C . LEU A 1 86 ? -12.032 7.587 -3.245 1.00 96.81 86 LEU A C 1
ATOM 647 O O . LEU A 1 86 ? -12.511 8.242 -2.321 1.00 96.81 86 LEU A O 1
ATOM 651 N N . LYS A 1 87 ? -11.636 6.315 -3.101 1.00 97.31 87 LYS A N 1
ATOM 652 C CA . LYS A 1 87 ? -11.774 5.576 -1.838 1.00 97.31 87 LYS A CA 1
ATOM 653 C C . LYS A 1 87 ? -10.975 6.217 -0.711 1.00 97.31 87 LYS A C 1
ATOM 655 O O . LYS A 1 87 ? -11.524 6.388 0.368 1.00 97.31 87 LYS A O 1
ATOM 660 N N . ALA A 1 88 ? -9.730 6.622 -0.967 1.00 95.94 88 ALA A N 1
ATOM 661 C CA . ALA A 1 88 ? -8.913 7.318 0.021 1.00 95.94 88 ALA A CA 1
ATOM 662 C C . ALA A 1 88 ? -9.579 8.630 0.460 1.00 95.94 88 ALA A C 1
ATOM 664 O O . ALA A 1 88 ? -9.783 8.840 1.648 1.00 95.94 88 ALA A O 1
ATOM 665 N N . SER A 1 89 ? -10.018 9.466 -0.488 1.00 95.69 89 SER A N 1
ATOM 666 C CA . SER A 1 89 ? -10.673 10.747 -0.175 1.00 95.69 89 SER A CA 1
ATOM 667 C C . SER A 1 89 ? -12.012 10.610 0.560 1.00 95.69 89 SER A C 1
ATOM 669 O O . SER A 1 89 ? -12.433 11.540 1.243 1.00 95.69 89 SER A O 1
ATOM 671 N N . ALA A 1 90 ? -12.685 9.465 0.414 1.00 96.69 90 ALA A N 1
ATOM 672 C CA . ALA A 1 90 ? -13.979 9.194 1.025 1.00 96.69 90 ALA A CA 1
ATOM 673 C C . ALA A 1 90 ? -13.877 8.583 2.432 1.00 96.69 90 ALA A C 1
ATOM 675 O O . ALA A 1 90 ? -14.906 8.485 3.104 1.00 96.69 90 ALA A O 1
ATOM 676 N N . LEU A 1 91 ? -12.676 8.188 2.880 1.00 96.50 91 LEU A N 1
ATOM 677 C CA . LEU A 1 91 ? -12.486 7.540 4.176 1.00 96.50 91 LEU A CA 1
ATOM 678 C C . LEU A 1 91 ? -12.965 8.422 5.328 1.00 96.50 91 LEU A C 1
ATOM 680 O O . LEU A 1 91 ? -12.509 9.552 5.511 1.00 96.50 91 LEU A O 1
ATOM 684 N N . GLN A 1 92 ? -13.827 7.851 6.157 1.00 96.25 92 GLN A N 1
ATOM 685 C CA . GLN A 1 92 ? -14.281 8.452 7.402 1.00 96.25 92 GLN A CA 1
ATOM 686 C C . GLN A 1 92 ? -13.378 8.049 8.580 1.00 96.25 92 GLN A C 1
ATOM 688 O O . GLN A 1 92 ? -12.663 7.044 8.508 1.00 96.25 92 GLN A O 1
ATOM 693 N N . PRO A 1 93 ? -13.385 8.811 9.691 1.00 96.06 93 PRO A N 1
ATOM 694 C CA . PRO A 1 93 ? -12.712 8.416 10.928 1.00 96.06 93 PRO A CA 1
ATOM 695 C C . PRO A 1 93 ? -13.036 6.974 11.338 1.00 96.06 93 PRO A C 1
ATOM 697 O O . PRO A 1 93 ? -14.200 6.580 11.368 1.00 96.06 93 PRO A O 1
ATOM 700 N N . GLY A 1 94 ? -12.008 6.189 11.665 1.00 95.94 94 GLY A N 1
ATOM 701 C CA . GLY A 1 94 ? -12.147 4.773 12.014 1.00 95.94 94 GLY A CA 1
ATOM 702 C C . GLY A 1 94 ? -12.166 3.808 10.822 1.00 95.94 94 GLY A C 1
ATOM 703 O O . GLY A 1 94 ? -12.096 2.597 11.034 1.00 95.94 94 GLY A O 1
ATOM 704 N N . GLU A 1 95 ? -12.222 4.305 9.584 1.00 97.00 95 GLU A N 1
ATOM 705 C CA . GLU A 1 95 ? -12.193 3.464 8.387 1.00 97.00 95 GLU A CA 1
ATOM 706 C C . GLU A 1 95 ? -10.769 3.172 7.901 1.00 97.00 95 GLU A C 1
ATOM 708 O O . GLU A 1 95 ? -9.822 3.945 8.095 1.00 97.00 95 GLU A O 1
ATOM 713 N N . VAL A 1 96 ? -10.637 2.027 7.229 1.00 97.38 96 VAL A N 1
ATOM 714 C CA . VAL A 1 96 ? -9.372 1.511 6.710 1.00 97.38 96 VAL A CA 1
ATOM 715 C C . VAL A 1 96 ? -9.530 1.151 5.237 1.00 97.38 96 VAL A C 1
ATOM 717 O O . VAL A 1 96 ? -10.454 0.431 4.865 1.00 97.38 96 VAL A O 1
ATOM 720 N N . LEU A 1 97 ? -8.594 1.600 4.407 1.00 97.56 97 LEU A N 1
ATOM 721 C CA . LEU A 1 97 ? -8.434 1.205 3.011 1.00 97.56 97 LEU A CA 1
ATOM 722 C C . LEU A 1 97 ? -7.138 0.414 2.848 1.00 97.56 97 LEU A C 1
ATOM 724 O O . LEU A 1 97 ? -6.077 0.895 3.221 1.00 97.56 97 LEU A O 1
ATOM 728 N N . LEU A 1 98 ? -7.203 -0.763 2.238 1.00 96.75 98 LEU A N 1
ATOM 729 C CA . LEU A 1 98 ? -6.048 -1.509 1.752 1.00 96.75 98 LEU A CA 1
ATOM 730 C C . LEU A 1 98 ? -5.888 -1.265 0.248 1.00 96.75 98 LEU A C 1
ATOM 732 O O . LEU A 1 98 ? -6.795 -1.559 -0.534 1.00 96.75 98 LEU A O 1
ATOM 736 N N . LEU A 1 99 ? -4.741 -0.724 -0.150 1.00 96.88 99 LEU A N 1
ATOM 737 C CA . LEU A 1 99 ? -4.367 -0.599 -1.556 1.00 96.88 99 LEU A CA 1
ATOM 738 C C . LEU A 1 99 ? -3.886 -1.945 -2.103 1.00 96.88 99 LEU A C 1
ATOM 740 O O . LEU A 1 99 ? -3.431 -2.810 -1.351 1.00 96.88 99 LEU A O 1
ATOM 744 N N . GLU A 1 100 ? -3.947 -2.106 -3.421 1.00 96.44 100 GLU A N 1
ATOM 745 C CA . GLU A 1 100 ? -3.327 -3.249 -4.086 1.00 96.44 100 GLU A CA 1
ATOM 746 C C . GLU A 1 100 ? -1.785 -3.206 -3.976 1.00 96.44 100 GLU A C 1
ATOM 748 O O . GLU A 1 100 ? -1.178 -2.196 -3.612 1.00 96.44 100 GLU A O 1
ATOM 753 N N . ASN A 1 101 ? -1.141 -4.336 -4.257 1.00 95.25 101 ASN A N 1
ATOM 754 C CA . ASN A 1 101 ? 0.294 -4.558 -4.154 1.00 95.25 101 ASN A CA 1
ATOM 755 C C . ASN A 1 101 ? 1.118 -3.467 -4.856 1.00 95.25 101 ASN A C 1
ATOM 757 O O . ASN A 1 101 ? 1.152 -3.384 -6.085 1.00 95.25 101 ASN A O 1
ATOM 761 N N . LEU A 1 102 ? 1.883 -2.699 -4.072 1.00 94.62 102 LEU A N 1
ATOM 762 C CA . LEU A 1 102 ? 2.728 -1.613 -4.578 1.00 94.62 102 LEU A CA 1
ATOM 763 C C . LEU A 1 102 ? 3.733 -2.099 -5.634 1.00 94.62 102 LEU A C 1
ATOM 765 O O . LEU A 1 102 ? 4.011 -1.389 -6.598 1.00 94.62 102 LEU A O 1
ATOM 769 N N . ARG A 1 103 ? 4.224 -3.343 -5.518 1.00 94.06 103 ARG A N 1
ATOM 770 C CA . ARG A 1 103 ? 5.167 -3.934 -6.483 1.00 94.06 103 ARG A CA 1
ATOM 771 C C . ARG A 1 103 ? 4.526 -4.342 -7.805 1.00 94.06 103 ARG A C 1
ATOM 773 O O . ARG A 1 103 ? 5.244 -4.793 -8.695 1.00 94.06 103 ARG A O 1
ATOM 780 N N . PHE A 1 104 ? 3.223 -4.169 -8.006 1.00 95.44 104 PHE A N 1
ATOM 781 C CA . PHE A 1 104 ? 2.672 -4.217 -9.361 1.00 95.44 104 PHE A CA 1
ATOM 782 C C . PHE A 1 104 ? 3.204 -3.082 -10.237 1.00 95.44 104 PHE A C 1
ATOM 784 O O . PHE A 1 104 ? 3.387 -3.289 -11.438 1.00 95.44 104 PHE A O 1
ATOM 791 N N . HIS A 1 105 ? 3.619 -1.971 -9.630 1.00 94.50 105 HIS A N 1
ATOM 792 C CA . HIS A 1 105 ? 4.240 -0.841 -10.310 1.00 94.50 105 HIS A CA 1
ATOM 793 C C . HIS A 1 105 ? 5.767 -0.927 -10.221 1.00 94.50 105 HIS A C 1
ATOM 795 O O . HIS A 1 105 ? 6.343 -1.159 -9.158 1.00 94.50 105 HIS A O 1
ATOM 801 N N . ALA A 1 106 ? 6.452 -0.756 -11.353 1.00 93.69 106 ALA A N 1
ATOM 802 C CA . ALA A 1 106 ? 7.920 -0.781 -11.403 1.00 93.69 106 ALA A CA 1
ATOM 803 C C . ALA A 1 106 ? 8.538 0.412 -10.649 1.00 93.69 106 ALA A C 1
ATOM 805 O O . ALA A 1 106 ? 9.684 0.360 -10.196 1.00 93.69 106 ALA A O 1
ATOM 806 N N . GLU A 1 107 ? 7.753 1.479 -10.518 1.00 93.75 107 GLU A N 1
ATOM 807 C CA . GLU A 1 107 ? 8.009 2.696 -9.766 1.00 93.75 107 GLU A CA 1
ATOM 808 C C . GLU A 1 107 ? 8.317 2.416 -8.293 1.00 93.75 107 GLU A C 1
ATOM 810 O O . GLU A 1 107 ? 9.185 3.083 -7.736 1.00 93.75 107 GLU A O 1
ATOM 815 N N . GLU A 1 108 ? 7.692 1.402 -7.691 1.00 92.19 108 GLU A N 1
ATOM 816 C CA . GLU A 1 108 ? 7.955 1.001 -6.304 1.00 92.19 108 GLU A CA 1
ATOM 817 C C . GLU A 1 108 ? 9.375 0.433 -6.141 1.00 92.19 108 GLU A C 1
ATOM 819 O O . GLU A 1 108 ? 10.120 0.817 -5.244 1.00 92.19 108 GLU A O 1
ATOM 824 N N . GLU A 1 109 ? 9.804 -0.461 -7.038 1.00 89.94 109 GLU A N 1
ATOM 825 C CA . GLU A 1 109 ? 11.128 -1.097 -6.941 1.00 89.94 109 GLU A CA 1
ATOM 826 C C . GLU A 1 109 ? 12.262 -0.231 -7.515 1.00 89.94 109 GLU A C 1
ATOM 828 O O . GLU A 1 109 ? 13.440 -0.532 -7.304 1.00 89.94 109 GLU A O 1
ATOM 833 N N . GLY A 1 110 ? 11.932 0.813 -8.284 1.00 88.19 110 GLY A N 1
ATOM 834 C CA . GLY A 1 110 ? 12.911 1.674 -8.953 1.00 88.19 110 GLY A CA 1
ATOM 835 C C . GLY A 1 110 ? 13.759 0.940 -10.001 1.00 88.19 110 GLY A C 1
ATOM 836 O O . GLY A 1 110 ? 14.855 1.394 -10.347 1.00 88.19 110 GLY A O 1
ATOM 837 N N . LYS A 1 111 ? 13.273 -0.202 -10.505 1.00 87.69 111 LYS A N 1
ATOM 838 C CA . LYS A 1 111 ? 13.937 -1.025 -11.524 1.00 87.69 111 LYS A CA 1
ATOM 839 C C . LYS A 1 111 ? 13.101 -1.066 -12.804 1.00 87.69 111 LYS A C 1
ATOM 841 O O . LYS A 1 111 ? 11.966 -1.539 -12.754 1.00 87.69 111 LYS A O 1
ATOM 846 N N . PRO A 1 112 ? 13.641 -0.616 -13.953 1.00 86.88 112 PRO A N 1
ATOM 847 C CA . PRO A 1 112 ? 12.940 -0.734 -15.225 1.00 86.88 112 PRO A CA 1
ATOM 848 C C . PRO A 1 112 ? 12.644 -2.201 -15.548 1.00 86.88 112 PRO A C 1
ATOM 850 O O . PRO A 1 112 ? 13.491 -3.071 -15.342 1.00 86.88 112 PRO A O 1
ATOM 853 N N . ARG A 1 113 ? 11.439 -2.469 -16.053 1.00 87.75 113 ARG A N 1
ATOM 854 C CA . ARG A 1 113 ? 10.997 -3.798 -16.497 1.00 87.75 113 ARG A CA 1
ATOM 855 C C . ARG A 1 113 ? 10.993 -3.860 -18.024 1.00 87.75 113 ARG A C 1
ATOM 857 O O . ARG A 1 113 ? 10.852 -2.830 -18.675 1.00 87.75 113 ARG A O 1
ATOM 864 N N . GLY A 1 114 ? 11.129 -5.064 -18.580 1.00 85.25 114 GLY A N 1
ATOM 865 C CA . GLY A 1 114 ? 11.029 -5.292 -20.028 1.00 85.25 114 GLY A CA 1
ATOM 866 C C . GLY A 1 114 ? 12.240 -4.831 -20.845 1.00 85.25 114 GLY A C 1
ATOM 867 O O . GLY A 1 114 ? 12.110 -4.626 -22.047 1.00 85.25 114 GLY A O 1
ATOM 868 N N . LEU A 1 115 ? 13.404 -4.656 -20.214 1.00 86.44 115 LEU A N 1
ATOM 869 C CA . LEU A 1 115 ? 14.648 -4.426 -20.947 1.00 86.44 115 LEU A CA 1
ATOM 870 C C . LEU A 1 115 ? 15.113 -5.733 -21.618 1.00 86.44 115 LEU A C 1
ATOM 872 O O . LEU A 1 115 ? 15.051 -6.774 -20.960 1.00 86.44 115 LEU A O 1
ATOM 876 N N . PRO A 1 116 ? 15.592 -5.687 -22.876 1.00 88.50 116 PRO A N 1
ATOM 877 C CA . PRO A 1 116 ? 16.271 -6.813 -23.513 1.00 88.50 116 PRO A CA 1
ATOM 878 C C . PRO A 1 116 ? 17.486 -7.286 -22.705 1.00 88.50 116 PRO A C 1
ATOM 880 O O . PRO A 1 116 ? 18.148 -6.478 -22.046 1.00 88.50 116 PRO A O 1
ATOM 883 N N . ASP A 1 117 ? 17.811 -8.577 -22.789 1.00 87.31 117 ASP A N 1
ATOM 884 C CA . ASP A 1 117 ? 18.965 -9.158 -22.086 1.00 87.31 117 ASP A CA 1
ATOM 885 C C . ASP A 1 117 ? 20.301 -8.543 -22.551 1.00 87.31 117 ASP A C 1
ATOM 887 O O . ASP A 1 117 ? 21.245 -8.419 -21.770 1.00 87.31 117 ASP A O 1
ATOM 891 N N . ASP A 1 118 ? 20.357 -8.086 -23.801 1.00 91.19 118 ASP A N 1
ATOM 892 C CA . ASP A 1 118 ? 21.491 -7.423 -24.446 1.00 91.19 118 ASP A CA 1
ATOM 893 C C . ASP A 1 118 ? 21.424 -5.884 -24.387 1.00 91.19 118 ASP A C 1
ATOM 895 O O . ASP A 1 118 ? 22.196 -5.201 -25.061 1.00 91.19 118 ASP A O 1
ATOM 899 N N . ALA A 1 119 ? 20.534 -5.311 -23.567 1.00 90.50 119 ALA A N 1
ATOM 900 C CA . ALA A 1 119 ? 20.387 -3.862 -23.460 1.00 90.50 119 ALA A CA 1
ATOM 901 C C . ALA A 1 119 ? 21.709 -3.172 -23.078 1.00 90.50 119 ALA A C 1
ATOM 903 O O . ALA A 1 119 ? 22.341 -3.511 -22.063 1.00 90.50 119 ALA A O 1
ATOM 904 N N . THR A 1 120 ? 22.080 -2.150 -23.855 1.00 94.88 120 THR A N 1
ATOM 905 C CA . THR A 1 120 ? 23.291 -1.356 -23.614 1.00 94.88 120 THR A CA 1
ATOM 906 C C . THR A 1 120 ? 23.176 -0.534 -22.331 1.00 94.88 120 THR A C 1
ATOM 908 O O . THR A 1 120 ? 22.082 -0.308 -21.794 1.00 94.88 120 THR A O 1
ATOM 911 N N . ASP A 1 121 ? 24.312 -0.058 -21.826 1.00 93.31 121 ASP A N 1
ATOM 912 C CA . ASP A 1 121 ? 24.338 0.789 -20.635 1.00 93.31 121 ASP A CA 1
ATOM 913 C C . ASP A 1 121 ? 23.604 2.118 -20.864 1.00 93.31 121 ASP A C 1
ATOM 915 O O . ASP A 1 121 ? 22.919 2.607 -19.962 1.00 93.31 121 ASP A O 1
ATOM 919 N N . GLU A 1 122 ? 23.635 2.661 -22.085 1.00 93.56 122 GLU A N 1
ATOM 920 C CA . GLU A 1 122 ? 22.871 3.853 -22.464 1.00 93.56 122 GLU A CA 1
ATOM 921 C C . GLU A 1 122 ? 21.360 3.596 -22.420 1.00 93.56 122 GLU A C 1
ATOM 923 O O . GLU A 1 122 ? 20.613 4.417 -21.880 1.00 93.56 122 GLU A O 1
ATOM 928 N N . MET A 1 123 ? 20.897 2.444 -22.924 1.00 92.00 123 MET A N 1
ATOM 929 C CA . MET A 1 123 ? 19.481 2.056 -22.868 1.00 92.00 123 MET A CA 1
ATOM 930 C C . MET A 1 123 ? 19.010 1.887 -21.420 1.00 92.00 123 MET A C 1
ATOM 932 O O . MET A 1 123 ? 17.962 2.411 -21.030 1.00 92.00 123 MET A O 1
ATOM 936 N N . LYS A 1 124 ? 19.811 1.205 -20.591 1.00 91.62 124 LYS A N 1
ATOM 937 C CA . LYS A 1 124 ? 19.545 1.033 -19.155 1.00 91.62 124 LYS A CA 1
ATOM 938 C C . LYS A 1 124 ? 19.498 2.380 -18.431 1.00 91.62 124 LYS A C 1
ATOM 940 O O . LYS A 1 124 ? 18.608 2.606 -17.607 1.00 91.62 124 LYS A O 1
ATOM 945 N N . ALA A 1 125 ? 20.422 3.290 -18.744 1.00 92.81 125 ALA A N 1
ATOM 946 C CA . ALA A 1 125 ? 20.472 4.624 -18.156 1.00 92.81 125 ALA A CA 1
ATOM 947 C C . ALA A 1 125 ? 19.256 5.477 -18.552 1.00 92.81 125 ALA A C 1
ATOM 949 O O . ALA A 1 125 ? 18.657 6.120 -17.684 1.00 92.81 125 ALA A O 1
ATOM 950 N N . ALA A 1 126 ? 18.853 5.449 -19.825 1.00 93.75 126 ALA A N 1
ATOM 951 C CA . ALA A 1 126 ? 17.669 6.151 -20.314 1.00 93.75 126 ALA A CA 1
ATOM 952 C C . ALA A 1 126 ? 16.391 5.644 -19.626 1.00 93.75 126 ALA A C 1
ATOM 954 O O . ALA A 1 126 ? 15.647 6.443 -19.053 1.00 93.75 126 ALA A O 1
ATOM 955 N N . ALA A 1 127 ? 16.198 4.322 -19.571 1.00 93.50 127 ALA A N 1
ATOM 956 C CA . ALA A 1 127 ? 15.050 3.706 -18.908 1.00 93.50 127 ALA A CA 1
ATOM 957 C C . ALA A 1 127 ? 15.004 4.027 -17.405 1.00 93.50 127 ALA A C 1
ATOM 959 O O . ALA A 1 127 ? 13.948 4.334 -16.854 1.00 93.50 127 ALA A O 1
ATOM 960 N N . LYS A 1 128 ? 16.158 4.027 -16.724 1.00 92.88 128 LYS A N 1
ATOM 961 C CA . LYS A 1 128 ? 16.246 4.407 -15.306 1.00 92.88 128 LYS A CA 1
ATOM 962 C C . LYS A 1 128 ? 15.933 5.889 -15.082 1.00 92.88 128 LYS A C 1
ATOM 964 O O . LYS A 1 128 ? 15.291 6.234 -14.090 1.00 92.88 128 LYS A O 1
ATOM 969 N N . LYS A 1 129 ? 16.370 6.770 -15.987 1.00 93.94 129 LYS A N 1
ATOM 970 C CA . LYS A 1 129 ? 16.075 8.209 -15.924 1.00 93.94 129 LYS A CA 1
ATOM 971 C C . LYS A 1 129 ? 14.581 8.476 -16.097 1.00 93.94 129 LYS A C 1
ATOM 973 O O . LYS A 1 129 ? 14.016 9.250 -15.328 1.00 93.94 129 LYS A O 1
ATOM 978 N N . GLU A 1 130 ? 13.943 7.818 -17.059 1.00 93.81 130 GLU A N 1
ATOM 979 C CA . GLU A 1 130 ? 12.496 7.904 -17.261 1.00 93.81 130 GLU A CA 1
ATOM 980 C C . GLU A 1 130 ? 11.728 7.359 -16.050 1.00 93.81 130 GLU A C 1
ATOM 982 O O . GLU A 1 130 ? 10.841 8.034 -15.518 1.00 93.81 130 GLU A O 1
ATOM 987 N N . LEU A 1 131 ? 12.127 6.185 -15.547 1.00 94.19 131 LEU A N 1
ATOM 988 C CA . LEU A 1 131 ? 11.515 5.578 -14.370 1.00 94.19 131 LEU A CA 1
ATOM 989 C C . LEU A 1 131 ? 11.611 6.485 -13.146 1.00 94.19 131 LEU A C 1
ATOM 991 O O . LEU A 1 131 ? 10.651 6.577 -12.397 1.00 94.19 131 LEU A O 1
ATOM 995 N N . LYS A 1 132 ? 12.720 7.204 -12.954 1.00 94.19 132 LYS A N 1
ATOM 996 C CA . LYS A 1 132 ? 12.862 8.144 -11.834 1.00 94.19 132 LYS A CA 1
ATOM 997 C C . LYS A 1 132 ? 11.828 9.276 -11.892 1.00 94.19 132 LYS A C 1
ATOM 999 O O . LYS A 1 132 ? 11.301 9.678 -10.857 1.00 94.19 132 LYS A O 1
ATOM 1004 N N . THR A 1 133 ? 11.497 9.762 -13.089 1.00 94.62 133 THR A N 1
ATOM 1005 C CA . THR A 1 133 ? 10.415 10.742 -13.275 1.00 94.62 133 THR A CA 1
ATOM 1006 C C . THR A 1 133 ? 9.053 10.142 -12.930 1.00 94.62 133 THR A C 1
ATOM 1008 O O . THR A 1 133 ? 8.255 10.782 -12.246 1.00 94.62 133 THR A O 1
ATOM 1011 N N . ARG A 1 134 ? 8.786 8.906 -13.367 1.00 95.00 134 ARG A N 1
ATOM 1012 C CA . ARG A 1 134 ? 7.539 8.192 -13.051 1.00 95.00 134 ARG A CA 1
ATOM 1013 C C . ARG A 1 134 ? 7.418 7.877 -11.561 1.00 95.00 134 ARG A C 1
ATOM 1015 O O . ARG A 1 134 ? 6.372 8.124 -10.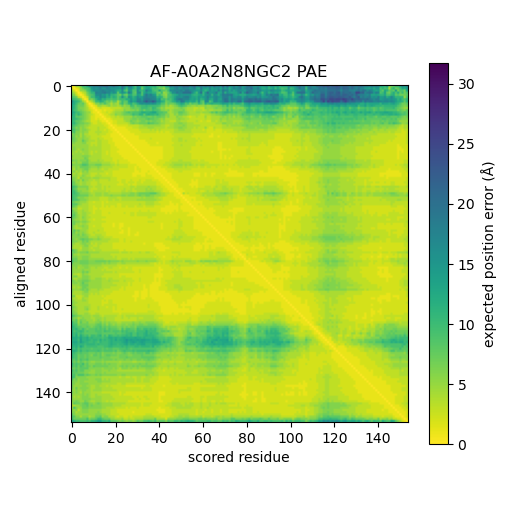980 1.00 95.00 134 ARG A O 1
ATOM 1022 N N . GLN A 1 135 ? 8.504 7.441 -10.931 1.00 94.31 135 GLN A N 1
ATOM 1023 C CA . GLN A 1 135 ? 8.592 7.148 -9.503 1.00 94.31 135 GLN A CA 1
ATOM 1024 C C . GLN A 1 135 ? 8.280 8.380 -8.654 1.00 94.31 135 GLN A C 1
ATOM 1026 O O . GLN A 1 135 ? 7.576 8.272 -7.657 1.00 94.31 135 GLN A O 1
ATOM 1031 N N . ARG A 1 136 ? 8.737 9.566 -9.075 1.00 94.88 136 ARG A N 1
ATOM 1032 C CA . ARG A 1 136 ? 8.350 10.814 -8.413 1.00 94.88 136 ARG A CA 1
ATOM 1033 C C . ARG A 1 136 ? 6.836 11.032 -8.466 1.00 94.88 136 ARG A C 1
ATOM 1035 O O . ARG A 1 136 ? 6.241 11.271 -7.425 1.00 94.88 136 ARG A O 1
ATOM 1042 N N . LYS A 1 137 ? 6.212 10.898 -9.641 1.00 95.62 137 LYS A N 1
ATOM 1043 C CA . LYS A 1 137 ? 4.751 11.037 -9.787 1.00 95.62 137 LYS A CA 1
ATOM 1044 C C . LYS A 1 137 ? 3.983 9.972 -9.002 1.00 95.62 137 LYS A C 1
ATOM 1046 O O . LYS A 1 137 ? 2.941 10.269 -8.432 1.00 95.62 137 LYS A O 1
ATOM 1051 N N . PHE A 1 138 ? 4.499 8.747 -8.962 1.00 95.12 138 PHE A N 1
ATOM 1052 C CA . PHE A 1 138 ? 3.943 7.644 -8.182 1.00 95.12 138 PHE A CA 1
ATOM 1053 C C . PHE A 1 138 ? 3.950 7.973 -6.685 1.00 95.12 138 PHE A C 1
ATOM 1055 O O . PHE A 1 138 ? 2.910 7.910 -6.038 1.00 95.12 138 PHE A O 1
ATOM 1062 N N . ALA A 1 139 ? 5.089 8.434 -6.161 1.00 93.81 139 ALA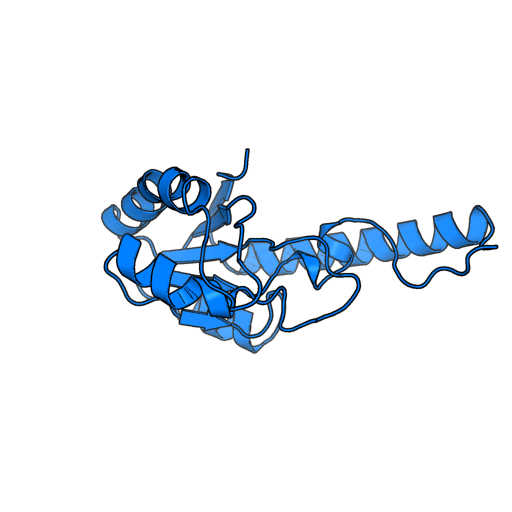 A N 1
ATOM 1063 C CA . ALA A 1 139 ? 5.211 8.869 -4.775 1.00 93.81 139 ALA A CA 1
ATOM 1064 C C . ALA A 1 139 ? 4.338 10.096 -4.463 1.00 93.81 139 ALA A C 1
ATOM 1066 O O . ALA A 1 139 ? 3.693 10.120 -3.423 1.00 93.81 139 ALA A O 1
ATOM 1067 N N . GLU A 1 140 ? 4.271 11.087 -5.361 1.00 94.94 140 GLU A N 1
ATOM 1068 C CA . GLU A 1 140 ? 3.380 12.254 -5.233 1.00 94.94 140 GLU A CA 1
ATOM 1069 C C . GLU A 1 140 ? 1.902 11.832 -5.201 1.00 94.94 140 GL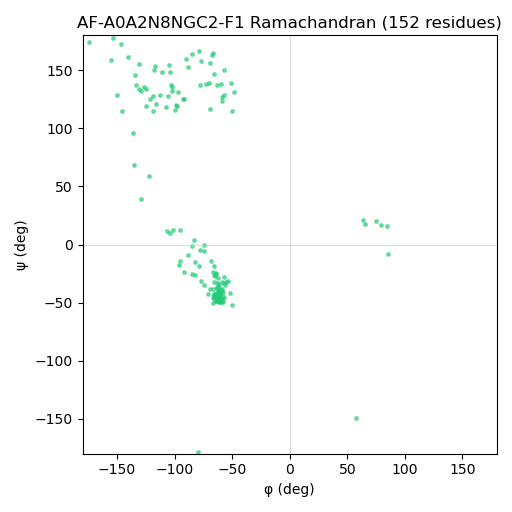U A C 1
ATOM 1071 O O . GLU A 1 140 ? 1.125 12.358 -4.407 1.00 94.94 140 GLU A O 1
ATOM 1076 N N . THR A 1 141 ? 1.521 10.847 -6.019 1.00 95.38 141 THR A N 1
ATOM 1077 C CA . THR A 1 141 ? 0.155 10.308 -6.052 1.00 95.38 141 THR A CA 1
ATOM 1078 C C . THR A 1 141 ? -0.176 9.591 -4.753 1.00 95.38 141 THR A C 1
ATOM 1080 O O . THR A 1 141 ? -1.185 9.916 -4.135 1.00 95.38 141 THR A O 1
ATOM 1083 N N . LEU A 1 142 ? 0.681 8.671 -4.299 1.00 94.31 142 LEU A N 1
ATOM 1084 C CA . LEU A 1 142 ? 0.476 7.994 -3.021 1.00 94.31 142 LEU A CA 1
ATOM 1085 C C . LEU A 1 142 ? 0.404 9.014 -1.889 1.00 94.31 142 LEU A C 1
ATOM 1087 O O . LEU A 1 142 ? -0.569 9.007 -1.152 1.00 94.31 142 LEU A O 1
ATOM 1091 N N . ALA A 1 143 ? 1.354 9.947 -1.804 1.00 93.69 143 ALA A N 1
ATOM 1092 C CA . ALA A 1 143 ? 1.366 10.986 -0.777 1.00 93.69 143 ALA A CA 1
ATOM 1093 C C . ALA A 1 143 ? 0.090 11.845 -0.762 1.00 93.69 143 ALA A C 1
ATOM 1095 O O . ALA A 1 143 ? -0.292 12.325 0.298 1.00 93.69 143 ALA A O 1
ATOM 1096 N N . SER A 1 144 ? -0.601 12.009 -1.896 1.00 95.00 144 SER A N 1
ATOM 1097 C CA . SER A 1 144 ? -1.872 12.743 -1.947 1.00 95.00 144 SER A CA 1
ATOM 1098 C C . SER A 1 144 ? -3.035 12.040 -1.231 1.00 95.00 144 SER A C 1
ATOM 1100 O O . SER A 1 144 ? -4.058 12.670 -0.974 1.00 95.00 144 SER A O 1
ATOM 1102 N N . TYR A 1 145 ? -2.902 10.752 -0.896 1.00 95.06 145 TYR A N 1
ATOM 1103 C CA . TYR A 1 145 ? -3.951 9.970 -0.235 1.00 95.06 145 TYR A CA 1
ATOM 1104 C C . TYR A 1 145 ? -3.968 10.111 1.289 1.00 95.06 145 TYR A C 1
ATOM 1106 O O . TYR A 1 145 ? -4.809 9.485 1.928 1.00 95.06 145 TYR A O 1
ATOM 1114 N N . ALA A 1 146 ? -3.062 10.881 1.900 1.00 92.69 146 ALA A N 1
ATOM 1115 C CA . ALA A 1 146 ? -3.072 11.117 3.341 1.00 92.69 146 ALA A CA 1
ATOM 1116 C C . ALA A 1 146 ? -2.392 12.421 3.743 1.00 92.69 146 ALA A C 1
ATOM 1118 O O . ALA A 1 146 ? -1.516 12.936 3.060 1.00 92.69 146 ALA A O 1
ATOM 1119 N N . ASP A 1 147 ? -2.756 12.894 4.931 1.00 93.38 147 ASP A N 1
ATOM 1120 C CA . ASP A 1 147 ? -2.165 14.080 5.549 1.00 93.38 147 ASP A CA 1
ATOM 1121 C C . ASP A 1 147 ? -0.839 13.753 6.255 1.00 93.38 147 ASP A C 1
ATOM 1123 O O . ASP A 1 147 ? 0.012 14.620 6.444 1.00 93.38 147 ASP A O 1
ATOM 1127 N N . VAL A 1 148 ? -0.673 12.496 6.685 1.00 93.50 148 VAL A N 1
ATOM 1128 C CA . VAL A 1 148 ? 0.484 12.019 7.453 1.00 93.50 148 VAL A CA 1
ATOM 1129 C C . VAL A 1 148 ? 0.997 10.704 6.871 1.00 93.50 148 VAL A C 1
ATOM 1131 O O . VAL A 1 148 ? 0.223 9.797 6.570 1.00 93.50 148 VAL A O 1
ATOM 1134 N N . TYR A 1 149 ? 2.317 10.573 6.765 1.00 93.25 149 TYR A N 1
ATOM 1135 C CA . TYR A 1 149 ? 2.980 9.328 6.385 1.00 93.25 149 TYR A CA 1
ATOM 1136 C C . TYR A 1 149 ? 3.576 8.633 7.612 1.00 93.25 149 TYR A C 1
ATOM 1138 O O . TYR A 1 149 ? 4.282 9.260 8.404 1.00 93.25 149 TYR A O 1
ATOM 1146 N N . VAL A 1 150 ? 3.316 7.334 7.747 1.00 91.94 150 VAL A N 1
ATOM 1147 C CA . VAL A 1 150 ? 3.849 6.478 8.811 1.00 91.94 150 VAL A CA 1
ATOM 1148 C C . VAL A 1 150 ? 4.550 5.285 8.168 1.00 91.94 150 VAL A C 1
ATOM 1150 O O . VAL A 1 150 ? 3.931 4.495 7.463 1.00 91.94 150 VAL A O 1
ATOM 1153 N N . ASN A 1 151 ? 5.849 5.126 8.415 1.00 90.50 151 ASN A N 1
ATOM 1154 C CA . ASN A 1 151 ? 6.578 3.943 7.964 1.00 90.50 151 ASN A CA 1
ATOM 1155 C C . ASN A 1 151 ? 6.733 2.951 9.117 1.00 90.50 151 ASN A C 1
ATOM 1157 O O . ASN A 1 151 ? 7.436 3.248 10.079 1.00 90.50 151 ASN A O 1
ATOM 1161 N N . ASP A 1 152 ? 6.117 1.778 8.983 1.00 86.50 152 ASP A N 1
ATOM 1162 C CA . ASP A 1 152 ? 6.220 0.664 9.933 1.00 86.50 152 ASP A CA 1
ATOM 1163 C C . ASP A 1 152 ? 6.576 -0.643 9.196 1.00 86.50 152 ASP A C 1
ATOM 1165 O O . ASP A 1 152 ? 6.040 -1.726 9.440 1.00 86.50 152 ASP A O 1
ATOM 1169 N N . ALA A 1 153 ? 7.460 -0.516 8.202 1.00 82.12 153 ALA A N 1
ATOM 1170 C CA . ALA A 1 153 ? 7.956 -1.602 7.362 1.00 82.12 153 ALA A CA 1
ATOM 1171 C C . ALA A 1 153 ? 9.488 -1.707 7.442 1.00 82.12 153 ALA A C 1
ATOM 1173 O O . ALA A 1 153 ? 10.174 -1.574 6.426 1.00 82.12 153 ALA A O 1
ATOM 1174 N N . PHE A 1 154 ? 10.010 -1.929 8.652 1.00 71.69 154 PHE A N 1
ATOM 1175 C CA . PHE A 1 154 ? 11.435 -2.200 8.880 1.00 71.69 154 PHE A CA 1
ATOM 1176 C C . PHE A 1 154 ? 11.863 -3.589 8.366 1.00 71.69 154 PHE A C 1
ATOM 1178 O O . PHE A 1 154 ? 11.019 -4.524 8.341 1.00 71.69 154 PHE A O 1
#

pLDDT: mean 90.81, std 8.41, range [56.47, 97.94]

Nearest PDB structures (foldseek):
  3q3v-assembly1_A  TM=9.447E-01  e=2.214E-13  Campylobacter jejuni subsp. jejuni NCTC 11168 = ATCC 700819
  3q3v-assembly2_B  TM=9.443E-01  e=5.769E-13  Campylobacter jejuni subsp. jejuni NCTC 11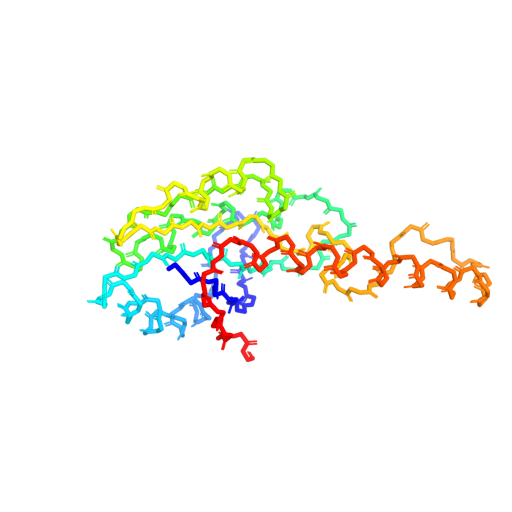168 = ATCC 700819
  4axx-assembly1_A  TM=9.052E-01  e=2.077E-13  Homo sapiens
  1v6s-assembly2_B  TM=9.093E-01  e=3.639E-10  Thermus thermophilus
  2ie8-assembly1_A  TM=9.153E-01  e=1.580E-09  Thermus caldophilus

Foldseek 3Di:
DEEEEWEEFDADPVLDGPDCPRLVLCQVVVLVCLVVQHEYEYAYWYDQDLADDPVTWCVSCQVVSCVSNVHHEAEDPALFDPRNQVVLVPDGGNYHYYYIHPNNDVLSVLAQHDADPPDDPVRRVVSSVVSPVVNVVSVVRNPSSDPYYDYPYD

Radius of gyration: 16.4 Å; Cα contacts (8 Å, |Δi|>4): 262; chains: 1; bounding box: 39×36×43 Å

Secondary structure (DSSP, 8-state):
-EEEEEPPPEE-TTS-EEE-HHHHHHHHHHHHHHHTT--EEEEE--S--SS--GGG-THHHHHHHHHHHTS-EEE-S-SSSHHHHHHHHHPPTT-EEEPP-GGGSHHHHT---S--TT--HHHHHHHHHHHHHHHHHHHHHHHTT-SEEEEE--